Protein AF-K9LDM2-F1 (afdb_mo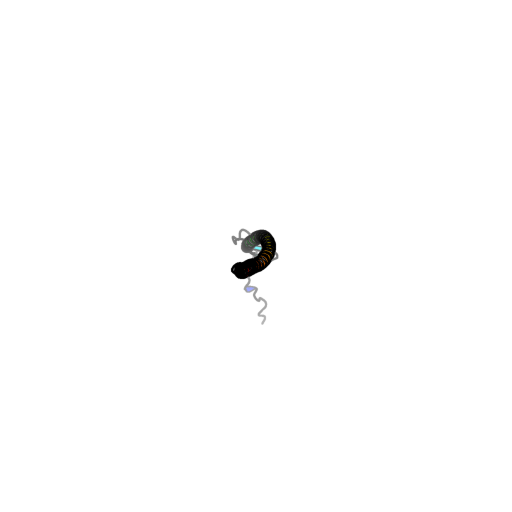nomer_lite)

Organism: Gadus morhua (NCBI:txid8049)

Secondary structure (DSSP, 8-state):
----SSGGGGGS--------------TTEEEETTEEEEHHHHHHHHHHHHHHHHHHHHHHHHHHHHHHHHHHHHHHHHHHHHHHHHHHHHHHHHHHHHHHHHHHHHHHHHHHHHHHHHHHHHHHHHHHHHHHHHT-

pLDDT: mean 87.76, std 17.65, range [43.34, 98.69]

Sequence (136 aa):
QVEHLLGNRALLPSLTAPPMAESSESGGLIVFNGAMVDVGSMMTKLDKSEKAREEIEQKLIMLDAKMDEDTKAMGSMEQANKALSKELEEVKGTLGLTQETLKTTEELKTTYHRQINTCAGSLTSAVKELLATLGK

Radius of gyration: 54.51 Å; chains: 1; bounding box: 96×42×153 Å

Structure (mmCIF, N/CA/C/O backbone):
data_AF-K9LDM2-F1
#
_entry.id   AF-K9LDM2-F1
#
loop_
_atom_site.group_PDB
_atom_site.id
_atom_site.type_symbol
_atom_site.label_atom_id
_atom_site.label_alt_id
_atom_site.label_comp_id
_atom_site.label_asym_id
_atom_site.label_entity_id
_at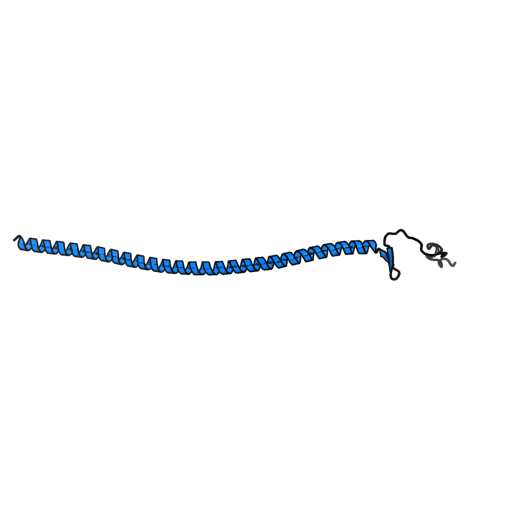om_site.label_seq_id
_atom_site.pdbx_PDB_ins_code
_atom_site.Cartn_x
_atom_site.Cartn_y
_atom_site.Cartn_z
_atom_site.occupancy
_atom_site.B_iso_or_equiv
_atom_site.auth_seq_id
_atom_site.auth_comp_id
_atom_site.auth_asym_id
_atom_site.auth_atom_id
_atom_site.pdbx_PDB_model_num
ATOM 1 N N . GLN A 1 1 ? 42.689 -29.453 -87.026 1.00 43.34 1 GLN A N 1
ATOM 2 C CA . GLN A 1 1 ? 42.068 -29.713 -85.714 1.00 43.34 1 GLN A CA 1
ATOM 3 C C . GLN A 1 1 ? 42.865 -28.9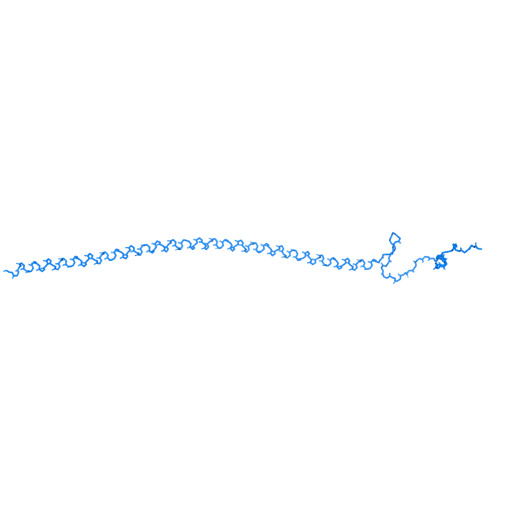78 -84.642 1.00 43.34 1 GLN A C 1
ATOM 5 O O . GLN A 1 1 ? 43.796 -29.551 -84.107 1.00 43.34 1 GLN A O 1
ATOM 10 N N . VAL A 1 2 ? 42.552 -27.700 -84.400 1.00 44.84 2 VAL A N 1
ATOM 11 C CA . VAL A 1 2 ? 42.868 -26.962 -83.158 1.00 44.84 2 VAL A CA 1
ATOM 12 C C . VAL A 1 2 ? 41.782 -25.888 -83.031 1.00 44.84 2 VAL A C 1
ATOM 14 O O . VAL A 1 2 ? 41.997 -24.716 -83.319 1.00 44.84 2 VAL A O 1
ATOM 17 N N . GLU A 1 3 ? 40.560 -26.315 -82.723 1.00 48.34 3 GLU A N 1
ATOM 18 C CA . GLU A 1 3 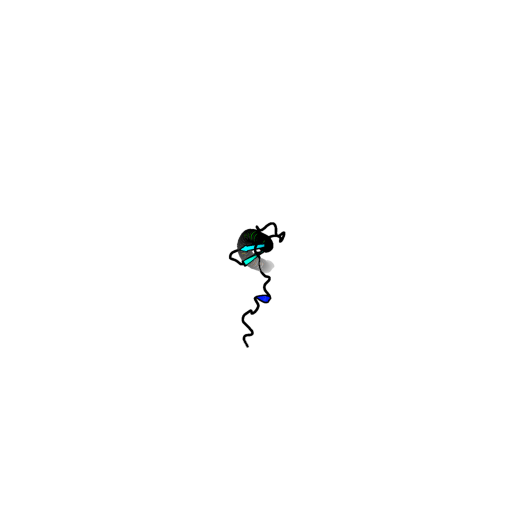? 39.534 -25.402 -82.218 1.00 48.34 3 GLU A CA 1
ATOM 19 C C . GLU A 1 3 ? 39.702 -25.301 -80.698 1.00 48.34 3 GLU A C 1
ATOM 21 O O . GLU A 1 3 ? 40.127 -26.267 -80.064 1.00 48.34 3 GLU A O 1
ATOM 26 N N . HIS A 1 4 ? 39.331 -24.147 -80.130 1.00 54.62 4 HIS A N 1
ATOM 27 C CA . HIS A 1 4 ? 39.139 -23.906 -78.690 1.00 54.62 4 HIS A CA 1
ATOM 28 C C . HIS A 1 4 ? 40.272 -23.242 -77.870 1.00 54.62 4 HIS A C 1
ATOM 30 O O . HIS A 1 4 ? 40.458 -23.571 -76.702 1.00 54.62 4 HIS A O 1
ATOM 36 N N . LEU A 1 5 ? 40.988 -22.241 -78.411 1.00 56.59 5 LEU A N 1
ATOM 37 C CA . LEU A 1 5 ? 41.945 -21.435 -77.614 1.00 56.59 5 LEU A CA 1
ATOM 38 C C . LEU A 1 5 ? 41.481 -20.012 -77.249 1.00 56.59 5 LEU A C 1
ATOM 40 O O . LEU A 1 5 ? 42.197 -19.319 -76.530 1.00 56.59 5 LEU A O 1
ATOM 44 N N . LEU A 1 6 ? 40.305 -19.554 -77.700 1.00 60.41 6 LEU A N 1
ATOM 45 C CA . LEU A 1 6 ? 39.858 -18.175 -77.430 1.00 60.41 6 LEU A CA 1
ATOM 46 C C . LEU A 1 6 ? 38.781 -18.016 -76.348 1.00 60.41 6 LEU A C 1
ATOM 48 O O . LEU A 1 6 ? 38.611 -16.895 -75.871 1.00 60.41 6 LEU A O 1
ATOM 52 N N . GLY A 1 7 ? 38.109 -19.086 -75.908 1.00 67.88 7 GLY A N 1
ATOM 53 C CA . GLY A 1 7 ? 37.095 -19.028 -74.842 1.00 67.88 7 GLY A CA 1
ATOM 54 C C . GLY A 1 7 ? 36.147 -17.819 -74.949 1.00 67.88 7 GLY A C 1
ATOM 55 O O . GLY A 1 7 ? 35.818 -17.360 -76.042 1.00 67.88 7 GLY A O 1
ATOM 56 N N . ASN A 1 8 ? 35.771 -17.233 -73.811 1.00 70.75 8 ASN A N 1
ATOM 57 C CA . ASN A 1 8 ? 34.888 -16.058 -73.771 1.00 70.75 8 ASN A CA 1
ATOM 58 C C . ASN A 1 8 ? 35.601 -14.738 -74.127 1.00 70.75 8 ASN A C 1
ATOM 60 O O . ASN A 1 8 ? 34.998 -13.675 -74.029 1.00 70.75 8 ASN A O 1
ATOM 64 N N . ARG A 1 9 ? 36.875 -14.761 -74.547 1.00 65.62 9 ARG A N 1
ATOM 65 C CA . ARG A 1 9 ? 37.642 -13.542 -74.857 1.00 65.62 9 ARG A CA 1
ATOM 66 C C . ARG A 1 9 ? 37.093 -12.803 -76.076 1.00 65.62 9 ARG A C 1
ATOM 68 O O . ARG A 1 9 ? 37.176 -11.585 -76.119 1.00 65.62 9 ARG A O 1
ATOM 75 N N . ALA A 1 10 ? 36.495 -13.520 -77.027 1.00 64.19 10 ALA A N 1
ATOM 76 C CA . ALA A 1 10 ? 35.774 -12.915 -78.149 1.00 64.19 10 ALA A CA 1
ATOM 77 C C . ALA A 1 10 ? 34.461 -12.227 -77.722 1.00 64.19 10 ALA A C 1
ATOM 79 O O . ALA A 1 10 ? 33.929 -11.413 -78.468 1.00 64.19 10 ALA A O 1
ATOM 80 N N . LEU A 1 11 ? 33.947 -12.550 -76.528 1.00 68.75 11 LEU A N 1
ATOM 81 C CA . LEU A 1 11 ? 32.762 -11.916 -75.944 1.00 68.75 11 LEU A CA 1
ATOM 82 C C . LEU A 1 11 ? 33.120 -10.665 -75.131 1.00 68.75 11 LEU A C 1
ATOM 84 O O . LEU A 1 11 ? 32.227 -9.914 -74.746 1.00 68.75 11 LEU A O 1
ATOM 88 N N . LEU A 1 12 ? 34.409 -10.438 -74.853 1.00 64.00 12 LEU A N 1
ATOM 89 C CA . LEU A 1 12 ? 34.878 -9.237 -74.174 1.00 64.00 12 LEU A CA 1
ATOM 90 C C . LEU A 1 12 ? 35.177 -8.157 -75.226 1.00 64.00 12 LEU A C 1
ATOM 92 O O . LEU A 1 12 ? 35.974 -8.408 -76.134 1.00 64.00 12 LEU A O 1
ATOM 96 N N . PRO A 1 13 ? 34.577 -6.958 -75.127 1.00 61.94 13 PRO A N 1
ATOM 97 C CA . PRO A 1 13 ? 34.900 -5.850 -76.018 1.00 61.94 13 PRO A CA 1
ATOM 98 C C . PRO A 1 13 ? 36.406 -5.557 -75.992 1.00 61.94 13 PRO A C 1
ATOM 100 O O . PRO A 1 13 ? 37.016 -5.502 -74.922 1.00 61.94 13 PRO A O 1
ATOM 103 N N . SER A 1 14 ? 37.015 -5.372 -77.166 1.00 57.03 14 SER A N 1
ATOM 104 C CA . SER A 1 14 ? 38.428 -5.001 -77.299 1.00 57.03 14 SER A CA 1
ATOM 105 C C . SER A 1 14 ? 38.666 -3.633 -76.655 1.00 57.03 14 SER A C 1
ATOM 107 O O . SER A 1 14 ? 38.389 -2.603 -77.264 1.00 57.03 14 SER A O 1
ATOM 109 N N . LEU A 1 15 ? 39.176 -3.617 -75.422 1.00 54.78 15 LEU A N 1
ATOM 110 C CA . LEU A 1 15 ? 39.508 -2.391 -74.700 1.00 54.78 15 LEU A CA 1
ATOM 111 C C . LEU A 1 15 ? 40.759 -1.741 -75.305 1.00 54.78 15 LEU A C 1
ATOM 113 O O . LEU A 1 15 ? 41.886 -1.997 -74.886 1.00 54.78 15 LEU A O 1
ATOM 117 N N . THR A 1 16 ? 40.556 -0.865 -76.284 1.00 50.06 16 THR A N 1
ATOM 118 C CA . THR A 1 16 ? 41.492 0.224 -76.570 1.00 50.06 16 THR A CA 1
ATOM 119 C C . THR A 1 16 ? 41.279 1.306 -75.513 1.00 50.06 16 THR A C 1
ATOM 121 O O . THR A 1 16 ? 40.293 2.035 -75.577 1.00 50.06 16 THR A O 1
ATOM 124 N N . ALA A 1 17 ? 42.164 1.394 -74.518 1.00 60.06 17 ALA A N 1
ATOM 125 C CA . ALA A 1 17 ? 42.163 2.502 -73.559 1.00 60.06 17 ALA A CA 1
ATOM 126 C C . ALA A 1 17 ? 42.557 3.804 -74.281 1.00 60.06 17 ALA A C 1
ATOM 128 O O . ALA A 1 17 ? 43.629 3.839 -74.892 1.00 60.06 17 ALA A O 1
ATOM 129 N N . PRO A 1 18 ? 41.678 4.826 -74.318 1.00 49.72 18 PRO A N 1
ATOM 130 C CA . PRO A 1 18 ? 41.976 6.112 -73.640 1.00 49.72 18 PRO A CA 1
ATOM 131 C C . PRO A 1 18 ? 40.698 6.942 -73.302 1.00 49.72 18 PRO A C 1
ATOM 133 O O . PRO A 1 18 ? 39.606 6.526 -73.679 1.00 49.72 18 PRO A O 1
ATOM 136 N N . PRO A 1 19 ? 40.765 8.187 -72.775 1.00 44.84 19 PRO A N 1
ATOM 137 C CA . PRO A 1 19 ? 41.599 8.820 -71.748 1.00 44.84 19 PRO A CA 1
ATOM 138 C C . PRO A 1 19 ? 40.765 9.104 -70.460 1.00 44.84 19 PRO A C 1
ATOM 140 O O . PRO A 1 19 ? 39.670 8.579 -70.307 1.00 44.84 19 PRO A O 1
ATOM 143 N N . MET A 1 20 ? 41.320 9.889 -69.527 1.00 45.78 20 MET A N 1
ATOM 144 C CA . MET A 1 20 ? 40.770 10.355 -68.234 1.00 45.78 20 MET A CA 1
ATOM 145 C C . MET A 1 20 ? 39.246 10.267 -68.030 1.00 45.78 20 MET A C 1
ATOM 147 O O . MET A 1 20 ? 38.452 10.795 -68.802 1.00 45.78 20 MET A O 1
ATOM 151 N N . ALA A 1 21 ? 38.891 9.651 -66.901 1.00 52.38 21 ALA A N 1
ATOM 152 C CA . ALA A 1 21 ? 37.557 9.573 -66.331 1.00 52.38 21 ALA A CA 1
ATOM 153 C C . ALA A 1 21 ? 36.941 10.969 -66.135 1.00 52.38 21 ALA A C 1
ATOM 155 O O . ALA A 1 21 ? 37.256 11.655 -65.168 1.00 52.38 21 ALA A O 1
ATOM 156 N N . GLU A 1 22 ? 36.039 11.357 -67.030 1.00 45.28 22 GLU A N 1
ATOM 157 C CA . GLU A 1 22 ? 35.153 12.505 -66.857 1.00 45.28 22 GLU A CA 1
ATOM 158 C C . GLU A 1 22 ? 33.708 11.996 -66.771 1.00 45.28 22 GLU A C 1
ATOM 160 O O . GLU A 1 22 ? 33.212 11.294 -67.654 1.00 45.28 22 GLU A O 1
ATOM 165 N N . SER A 1 23 ? 33.093 12.328 -65.633 1.00 49.78 23 SER A N 1
ATOM 166 C CA . SER A 1 23 ? 31.664 12.302 -65.304 1.00 49.78 23 SER A CA 1
ATOM 167 C C . SER A 1 23 ? 30.855 11.066 -65.718 1.00 49.78 23 SER A C 1
ATOM 169 O O . SER A 1 23 ? 30.097 11.093 -66.686 1.00 49.78 23 SER A O 1
ATOM 171 N N . SER A 1 24 ? 30.884 10.020 -64.888 1.00 44.88 24 SER A N 1
ATOM 172 C CA . SER A 1 24 ? 29.688 9.186 -64.759 1.00 44.88 24 SER A CA 1
ATOM 173 C C . SER A 1 24 ? 28.715 9.912 -63.829 1.00 44.88 24 SER A C 1
ATOM 175 O O . SER A 1 24 ? 28.922 9.941 -62.617 1.00 44.88 24 SER A O 1
ATOM 177 N N . GLU A 1 25 ? 27.645 10.482 -64.386 1.00 46.47 25 GLU A N 1
ATOM 178 C CA . GLU A 1 25 ? 26.419 10.885 -63.672 1.00 46.47 25 GLU A CA 1
ATOM 179 C C . GLU A 1 25 ? 25.667 9.669 -63.071 1.00 46.47 25 GLU A C 1
ATOM 181 O O . GLU A 1 25 ? 24.441 9.603 -63.040 1.00 46.47 25 GLU A O 1
ATOM 186 N N . SER A 1 26 ? 26.386 8.660 -62.577 1.00 52.03 26 SER A N 1
ATOM 187 C CA . SER A 1 26 ? 25.816 7.594 -61.762 1.00 52.03 26 SER A CA 1
ATOM 188 C C . SER A 1 26 ? 25.906 8.046 -60.310 1.00 52.03 26 SER A C 1
ATOM 190 O O . SER A 1 26 ? 26.968 7.976 -59.695 1.00 52.03 26 SER A O 1
ATOM 192 N N . GLY A 1 27 ? 24.808 8.597 -59.789 1.00 60.12 27 GLY A N 1
ATOM 193 C CA . GLY A 1 27 ? 24.732 9.149 -58.438 1.00 60.12 27 GLY A CA 1
ATOM 194 C C . GLY A 1 27 ? 25.326 8.209 -57.382 1.00 60.12 27 GLY A C 1
ATOM 195 O O . GLY A 1 27 ? 24.701 7.232 -56.994 1.00 60.12 27 GLY A O 1
ATOM 196 N N . GLY A 1 28 ? 26.537 8.517 -56.911 1.00 74.00 28 GLY A N 1
ATOM 197 C CA . GLY A 1 28 ? 27.145 7.901 -55.730 1.00 74.00 28 GLY A CA 1
ATOM 198 C C . GLY A 1 28 ? 27.923 6.589 -55.911 1.00 74.00 28 GLY A C 1
ATOM 199 O O . GLY A 1 28 ? 28.339 6.039 -54.893 1.00 74.00 28 GLY A O 1
ATOM 200 N N . LEU A 1 29 ? 28.162 6.072 -57.123 1.00 88.38 29 LEU A N 1
ATOM 201 C CA . LEU A 1 29 ? 28.964 4.846 -57.306 1.00 88.38 29 LEU A CA 1
ATOM 202 C C . LEU A 1 29 ? 30.481 5.130 -57.334 1.00 88.38 29 LEU A C 1
ATOM 204 O O . LEU A 1 29 ? 30.951 5.948 -58.120 1.00 88.38 29 LEU A O 1
ATOM 208 N N . ILE A 1 30 ? 31.262 4.408 -56.523 1.00 88.69 30 ILE A N 1
ATOM 209 C CA . ILE A 1 30 ? 32.736 4.479 -56.463 1.00 88.69 30 ILE A CA 1
ATOM 210 C C . ILE A 1 30 ? 33.364 3.087 -56.602 1.00 88.69 30 ILE A C 1
ATOM 212 O O . ILE A 1 30 ? 32.727 2.084 -56.299 1.00 88.69 30 ILE A O 1
ATOM 216 N N . VAL A 1 31 ? 34.633 3.000 -57.007 1.00 89.81 31 VAL A N 1
ATOM 217 C CA . VAL A 1 31 ? 35.398 1.742 -56.943 1.00 89.81 31 VAL A CA 1
ATOM 218 C C . VAL A 1 31 ? 36.222 1.722 -55.654 1.00 89.81 31 VAL A C 1
ATOM 220 O O . VAL A 1 31 ? 37.128 2.534 -55.488 1.00 89.81 31 VAL A O 1
ATOM 223 N N . PHE A 1 32 ? 35.934 0.791 -54.743 1.00 89.75 32 PHE A N 1
ATOM 224 C CA . PHE A 1 32 ? 36.666 0.582 -53.492 1.00 89.75 32 PHE A CA 1
ATOM 225 C C . PHE A 1 32 ? 37.218 -0.844 -53.449 1.00 89.75 32 PHE A C 1
ATOM 227 O O . PHE A 1 32 ? 36.472 -1.813 -53.569 1.00 89.75 32 PHE A O 1
ATOM 234 N N . ASN A 1 33 ? 38.538 -0.976 -53.299 1.00 92.50 33 ASN A N 1
ATOM 235 C CA . ASN A 1 33 ? 39.238 -2.267 -53.292 1.00 92.50 33 ASN A CA 1
ATOM 236 C C . ASN A 1 33 ? 38.899 -3.168 -54.506 1.00 92.50 33 ASN A C 1
ATOM 238 O O . ASN A 1 33 ? 38.699 -4.372 -54.372 1.00 92.50 33 ASN A O 1
ATOM 242 N N . GLY A 1 34 ? 38.765 -2.566 -55.693 1.00 91.38 34 GLY A N 1
ATOM 243 C CA . GLY A 1 34 ? 38.397 -3.266 -56.930 1.00 91.38 34 GLY A CA 1
ATOM 244 C C . GLY A 1 34 ? 36.908 -3.616 -57.073 1.00 91.38 34 GLY A C 1
ATOM 245 O O . GLY A 1 34 ? 36.512 -4.094 -58.132 1.00 91.38 34 GLY A O 1
ATOM 246 N N . ALA A 1 35 ? 36.076 -3.347 -56.060 1.00 89.31 35 ALA A N 1
ATOM 247 C CA . ALA A 1 35 ? 34.629 -3.545 -56.103 1.00 89.31 35 ALA A CA 1
ATOM 248 C C . ALA A 1 35 ? 33.889 -2.228 -56.373 1.00 89.31 35 ALA A C 1
ATOM 250 O O . ALA A 1 35 ? 34.286 -1.171 -55.887 1.00 89.31 35 ALA A O 1
ATOM 251 N N . MET A 1 36 ? 32.788 -2.290 -57.119 1.00 91.25 36 MET A N 1
ATOM 252 C CA . MET A 1 36 ? 31.894 -1.150 -57.323 1.00 91.25 36 MET A CA 1
ATOM 253 C C . MET A 1 36 ? 30.949 -1.016 -56.121 1.00 91.25 36 MET A C 1
ATOM 255 O O . MET A 1 36 ? 30.248 -1.963 -55.773 1.00 91.25 36 MET A O 1
ATOM 259 N N . VAL A 1 37 ? 30.949 0.150 -55.479 1.00 91.19 37 VAL A N 1
ATOM 260 C CA . VAL A 1 37 ? 30.217 0.450 -54.245 1.00 91.19 37 VAL A CA 1
ATOM 261 C C . VAL A 1 37 ? 29.301 1.645 -54.474 1.00 91.19 37 VAL A C 1
ATOM 263 O O . VAL A 1 37 ? 29.766 2.723 -54.825 1.00 91.19 37 VAL A O 1
ATOM 266 N N . ASP A 1 38 ? 28.006 1.466 -54.229 1.00 91.88 38 ASP A N 1
ATOM 267 C CA . ASP A 1 38 ? 27.020 2.550 -54.211 1.00 91.88 38 ASP A CA 1
ATOM 268 C C . ASP A 1 38 ? 26.988 3.219 -52.825 1.00 91.88 38 ASP A C 1
ATOM 270 O O . ASP A 1 38 ? 26.385 2.720 -51.867 1.00 91.88 38 ASP A O 1
ATOM 274 N N . VAL A 1 39 ? 27.660 4.364 -52.718 1.00 91.44 39 VAL A N 1
ATOM 275 C CA . VAL A 1 39 ? 27.747 5.169 -51.494 1.00 91.44 39 VAL A CA 1
ATOM 276 C C . VAL A 1 39 ? 26.425 5.880 -51.200 1.00 91.44 39 VAL A C 1
ATOM 278 O O . VAL A 1 39 ? 26.089 6.067 -50.031 1.00 91.44 39 VAL A O 1
ATOM 281 N N . GLY A 1 40 ? 25.640 6.230 -52.224 1.00 90.81 40 GLY A N 1
ATOM 282 C CA . GLY A 1 40 ? 24.351 6.907 -52.054 1.00 90.81 40 GLY A CA 1
ATOM 283 C C . GLY A 1 40 ? 23.329 6.022 -51.337 1.00 90.81 40 GLY A C 1
ATOM 284 O O . GLY A 1 40 ? 22.693 6.440 -50.361 1.00 90.81 40 GLY A O 1
ATOM 285 N N . SER A 1 41 ? 23.238 4.755 -51.748 1.00 90.50 41 SER A N 1
ATOM 286 C CA . SER A 1 41 ? 22.423 3.748 -51.060 1.00 90.50 41 SER A CA 1
ATOM 287 C C . SER A 1 41 ? 22.921 3.461 -49.642 1.00 90.50 41 SER A C 1
ATOM 289 O O . SER A 1 41 ? 22.107 3.260 -48.735 1.00 90.50 41 SER A O 1
ATOM 291 N N . MET A 1 42 ? 24.242 3.436 -49.430 1.00 92.19 42 MET A N 1
ATOM 292 C CA . MET A 1 42 ? 24.831 3.224 -48.105 1.00 92.19 42 MET A CA 1
ATOM 293 C C . MET A 1 42 ? 24.474 4.365 -47.145 1.00 92.19 42 MET A C 1
ATOM 295 O O . MET A 1 42 ? 23.973 4.088 -46.056 1.00 92.19 42 MET A O 1
ATOM 299 N N . MET A 1 43 ? 24.636 5.623 -47.567 1.00 94.50 43 MET A N 1
ATOM 300 C CA . MET A 1 43 ? 24.268 6.791 -46.758 1.00 94.50 43 MET A CA 1
ATOM 301 C C . MET A 1 43 ? 22.771 6.826 -46.450 1.00 94.50 43 MET A C 1
ATOM 303 O O . MET A 1 43 ? 22.390 6.987 -45.298 1.00 94.50 43 MET A O 1
ATOM 307 N N . THR A 1 44 ? 21.911 6.535 -47.430 1.00 93.75 44 THR A N 1
ATOM 308 C CA . THR A 1 44 ? 20.454 6.480 -47.203 1.00 93.75 44 THR A CA 1
ATOM 309 C C . THR A 1 44 ? 20.064 5.431 -46.153 1.00 93.75 44 THR A C 1
ATOM 311 O O . THR A 1 44 ? 19.144 5.643 -45.360 1.00 93.75 44 THR A O 1
ATOM 314 N N . LYS A 1 45 ? 20.724 4.264 -46.150 1.00 96.38 45 LYS A N 1
ATOM 315 C CA . LYS A 1 45 ? 20.495 3.224 -45.132 1.00 96.38 45 LYS A CA 1
ATOM 316 C C . LYS A 1 45 ? 21.031 3.648 -43.766 1.00 96.38 45 LYS A C 1
ATOM 318 O O . LYS A 1 45 ? 20.369 3.371 -42.769 1.00 96.38 45 LYS A O 1
ATOM 323 N N . LEU A 1 46 ? 22.181 4.320 -43.732 1.00 97.06 46 LEU A N 1
ATOM 324 C CA . LEU A 1 46 ? 22.781 4.848 -42.510 1.00 97.06 46 LEU A CA 1
ATOM 325 C C . LEU A 1 46 ? 21.870 5.903 -41.874 1.00 97.06 46 LEU A C 1
ATOM 327 O O . LEU A 1 46 ? 21.513 5.744 -40.715 1.00 97.06 46 LEU A O 1
ATOM 331 N N . ASP A 1 47 ? 21.379 6.876 -42.641 1.00 96.62 47 ASP A N 1
ATOM 332 C CA . ASP A 1 47 ? 20.453 7.907 -42.149 1.00 96.62 47 ASP A CA 1
ATOM 333 C C . ASP A 1 47 ? 19.163 7.307 -41.574 1.00 96.62 47 ASP A C 1
ATOM 335 O O . ASP A 1 47 ? 18.662 7.740 -40.536 1.00 96.62 47 ASP A O 1
ATOM 339 N N . LYS A 1 48 ? 18.605 6.281 -42.234 1.00 97.75 48 LYS A N 1
ATOM 340 C CA . LYS A 1 48 ? 17.428 5.555 -41.725 1.00 97.75 48 LYS A CA 1
ATOM 341 C C . LYS A 1 48 ? 17.737 4.809 -40.429 1.00 97.75 48 LYS A C 1
ATOM 343 O O . LYS A 1 48 ? 16.920 4.825 -39.512 1.00 97.75 48 LYS A O 1
ATOM 348 N N . SER A 1 49 ? 18.894 4.152 -40.367 1.00 97.62 49 SER A N 1
ATOM 349 C CA . SER A 1 49 ? 19.346 3.439 -39.172 1.00 97.62 49 SER A CA 1
ATOM 350 C C . SER A 1 49 ? 19.580 4.396 -38.007 1.00 97.62 49 SER A C 1
ATOM 352 O O . SER A 1 49 ? 19.221 4.071 -36.880 1.00 97.62 49 SER A O 1
ATOM 354 N N . GLU A 1 50 ? 20.149 5.570 -38.271 1.00 97.62 50 GLU A N 1
ATOM 355 C CA . GLU A 1 50 ? 20.461 6.561 -37.246 1.00 97.62 50 GLU A CA 1
ATOM 356 C C . GLU A 1 50 ? 19.193 7.184 -36.661 1.00 97.62 50 GLU A C 1
ATOM 358 O O . GLU A 1 50 ? 19.062 7.262 -35.444 1.00 97.62 50 GLU A O 1
ATOM 363 N N . LYS A 1 51 ? 18.194 7.496 -37.497 1.00 97.81 51 LYS A N 1
ATOM 364 C CA . LYS A 1 51 ? 16.874 7.935 -37.011 1.00 97.81 51 LYS A CA 1
ATOM 365 C C . LYS A 1 51 ? 16.202 6.886 -36.127 1.00 97.81 51 LYS A C 1
ATOM 367 O O . LYS A 1 51 ? 15.694 7.213 -35.061 1.00 97.81 51 LYS A O 1
ATOM 372 N N . ALA A 1 52 ? 16.233 5.615 -36.535 1.00 97.75 52 ALA A N 1
ATOM 373 C CA . ALA A 1 52 ? 15.679 4.535 -35.721 1.00 97.75 52 ALA A CA 1
ATOM 374 C C . ALA A 1 52 ? 16.428 4.379 -34.384 1.00 97.75 52 ALA A C 1
ATOM 376 O O . ALA A 1 52 ? 15.806 4.115 -33.355 1.00 97.75 52 ALA A O 1
ATOM 377 N N . ARG A 1 53 ? 17.756 4.562 -34.390 1.00 98.25 53 ARG A N 1
ATOM 378 C CA . ARG A 1 53 ? 18.587 4.542 -33.182 1.00 98.25 53 ARG A CA 1
ATOM 379 C C . ARG A 1 53 ? 18.211 5.683 -32.235 1.00 98.25 53 ARG A C 1
ATOM 381 O O . ARG A 1 53 ? 17.984 5.424 -31.056 1.00 98.25 53 ARG A O 1
ATOM 388 N N . GLU A 1 54 ? 18.095 6.903 -32.752 1.00 98.19 54 GLU A N 1
ATOM 389 C CA . GLU A 1 54 ? 17.705 8.087 -31.980 1.00 98.19 54 GLU A CA 1
ATOM 390 C C . GLU A 1 54 ? 16.310 7.923 -31.352 1.00 98.19 54 GLU A C 1
ATOM 392 O O . GLU A 1 54 ? 16.127 8.183 -30.164 1.00 98.19 54 GLU A O 1
ATOM 397 N N . GLU A 1 55 ? 15.332 7.404 -32.101 1.00 98.00 55 GLU A N 1
ATOM 398 C CA . GLU A 1 55 ? 13.989 7.128 -31.574 1.00 98.00 55 GLU A CA 1
ATOM 399 C C . GLU A 1 55 ? 13.995 6.113 -30.419 1.00 98.00 55 GLU A C 1
ATOM 401 O O . GLU A 1 55 ? 13.221 6.241 -29.466 1.00 98.00 55 GLU A O 1
ATOM 406 N N . ILE A 1 56 ? 14.837 5.077 -30.498 1.00 98.00 56 ILE A N 1
ATOM 407 C CA . ILE A 1 56 ? 14.980 4.078 -29.429 1.00 98.00 56 ILE A CA 1
ATOM 408 C C . ILE A 1 56 ? 15.629 4.709 -28.197 1.00 98.00 56 ILE A C 1
ATOM 410 O O . ILE A 1 56 ? 15.164 4.476 -27.083 1.00 98.00 56 ILE A O 1
ATOM 414 N N . GLU A 1 57 ? 16.664 5.525 -28.387 1.00 98.12 57 GLU A N 1
ATOM 415 C CA . GLU A 1 57 ? 17.363 6.217 -27.303 1.00 98.12 57 GLU A CA 1
ATOM 416 C C . GLU A 1 57 ? 16.424 7.176 -26.554 1.00 98.12 57 GLU A C 1
ATOM 418 O O . GLU A 1 57 ? 16.335 7.123 -25.327 1.00 98.12 57 GLU A O 1
ATOM 423 N N . GLN A 1 58 ? 15.617 7.956 -27.280 1.00 98.25 58 GLN A N 1
ATOM 424 C CA . GLN A 1 58 ? 14.587 8.815 -26.685 1.00 98.25 58 GLN A CA 1
ATOM 425 C C . GLN A 1 58 ? 13.548 8.008 -25.891 1.00 98.25 58 GLN A C 1
ATOM 427 O O . GLN A 1 58 ? 13.188 8.383 -24.773 1.00 98.25 58 GLN A O 1
ATOM 432 N N . LYS A 1 59 ? 13.076 6.875 -26.434 1.00 98.38 59 LYS A N 1
ATOM 433 C CA . LYS A 1 59 ? 12.148 5.978 -25.722 1.00 98.38 59 LYS A CA 1
ATOM 434 C C . LYS A 1 59 ? 12.761 5.405 -24.450 1.00 98.38 59 LYS A C 1
ATOM 436 O O . LYS A 1 59 ? 12.054 5.289 -23.453 1.00 98.38 59 LYS A O 1
ATOM 441 N N . LEU A 1 60 ? 14.045 5.064 -24.476 1.00 98.56 60 LEU A N 1
ATOM 442 C CA . LEU A 1 60 ? 14.750 4.518 -23.321 1.00 98.56 60 LEU A CA 1
ATOM 443 C C . LEU A 1 60 ? 14.836 5.553 -22.194 1.00 98.56 60 LEU A C 1
ATOM 445 O O . LEU A 1 60 ? 14.475 5.234 -21.067 1.00 98.56 60 LEU A O 1
ATOM 449 N N . ILE A 1 61 ? 15.193 6.801 -22.511 1.00 98.19 61 ILE A N 1
ATOM 450 C CA . ILE A 1 61 ? 15.227 7.906 -21.536 1.00 98.19 61 ILE A CA 1
ATOM 451 C C . ILE A 1 61 ? 13.842 8.141 -20.915 1.00 98.19 61 ILE A C 1
ATOM 453 O O . ILE A 1 61 ? 13.718 8.284 -19.700 1.00 98.19 61 ILE A O 1
ATOM 457 N N . MET A 1 62 ? 12.782 8.153 -21.732 1.00 98.12 62 MET A N 1
ATOM 458 C CA . MET A 1 62 ? 11.413 8.322 -21.227 1.00 98.12 62 MET A CA 1
ATOM 459 C C . MET A 1 62 ? 10.978 7.171 -20.313 1.00 98.12 62 MET A C 1
ATOM 461 O O . MET A 1 62 ? 10.295 7.406 -19.317 1.00 98.12 62 MET A O 1
ATOM 465 N N . LEU A 1 63 ? 11.344 5.932 -20.650 1.00 98.44 63 LEU A N 1
ATOM 466 C CA . LEU A 1 63 ? 11.024 4.766 -19.827 1.00 98.44 63 LEU A CA 1
ATOM 467 C C . LEU A 1 63 ? 11.769 4.783 -18.493 1.00 98.44 63 LEU A C 1
ATOM 469 O O . LEU A 1 63 ? 11.166 4.441 -17.481 1.00 98.44 63 LEU A O 1
ATOM 473 N N . ASP A 1 64 ? 13.030 5.208 -18.485 1.00 98.31 64 ASP A N 1
ATOM 474 C CA . ASP A 1 64 ? 13.834 5.327 -17.268 1.00 98.31 64 ASP A CA 1
ATOM 475 C C . ASP A 1 64 ? 13.229 6.360 -16.304 1.00 98.31 64 ASP A C 1
ATOM 477 O O . ASP A 1 64 ? 12.924 6.047 -15.154 1.00 98.31 64 ASP A O 1
ATOM 481 N N . ALA A 1 65 ? 12.894 7.551 -16.816 1.00 98.00 65 ALA A N 1
ATOM 482 C CA . ALA A 1 65 ? 12.214 8.585 -16.034 1.00 98.00 65 ALA A CA 1
ATOM 483 C C . ALA A 1 65 ? 10.860 8.105 -15.481 1.00 98.00 65 ALA A C 1
ATOM 485 O O . ALA A 1 65 ? 10.535 8.339 -14.315 1.00 98.00 65 ALA A O 1
ATOM 486 N N . LYS A 1 66 ? 10.078 7.388 -16.298 1.00 98.25 66 LYS A N 1
ATOM 487 C CA . LYS A 1 66 ? 8.795 6.825 -15.867 1.00 98.25 66 LYS A CA 1
ATOM 488 C C . LYS A 1 66 ? 8.965 5.761 -14.781 1.00 98.25 66 LYS A C 1
ATOM 490 O O . LYS A 1 66 ? 8.193 5.735 -13.829 1.00 98.25 66 LYS A O 1
ATOM 495 N N . MET A 1 67 ? 9.965 4.892 -14.905 1.00 98.25 67 MET A N 1
ATOM 496 C CA . MET A 1 67 ? 10.249 3.855 -13.912 1.00 98.25 67 MET A CA 1
ATOM 497 C C . MET A 1 67 ? 10.627 4.465 -12.555 1.00 98.25 67 MET A C 1
ATOM 499 O O . MET A 1 67 ? 10.188 3.971 -11.513 1.00 98.25 67 MET A O 1
ATOM 503 N N . ASP A 1 68 ? 11.389 5.558 -12.556 1.00 98.31 68 ASP A N 1
ATOM 504 C CA . ASP A 1 68 ? 11.727 6.306 -11.345 1.00 98.31 68 ASP A CA 1
ATOM 505 C C . ASP A 1 68 ? 10.489 6.918 -10.673 1.00 98.31 68 ASP A C 1
ATOM 507 O O . ASP A 1 68 ? 10.343 6.863 -9.446 1.00 98.31 68 ASP A O 1
ATOM 511 N N . GLU A 1 69 ? 9.579 7.498 -11.458 1.00 98.06 69 GLU A N 1
ATOM 512 C CA . GLU A 1 69 ? 8.302 8.026 -10.966 1.00 98.06 69 GLU A CA 1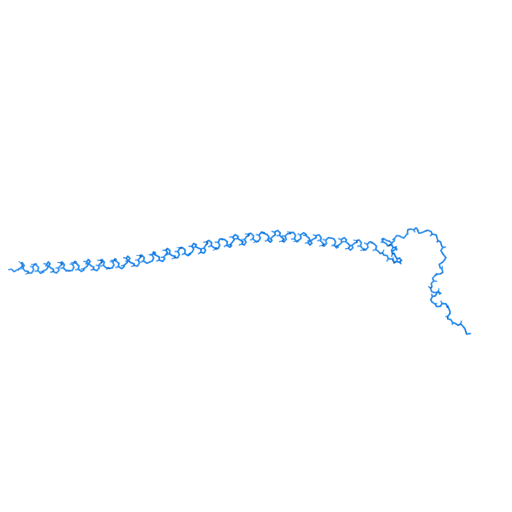
ATOM 513 C C . GLU A 1 69 ? 7.412 6.919 -10.391 1.00 98.06 69 GLU A C 1
ATOM 515 O O . GLU A 1 69 ? 6.926 7.047 -9.263 1.00 98.06 69 GLU A O 1
ATOM 520 N N . ASP A 1 70 ? 7.260 5.806 -11.113 1.00 98.31 70 ASP A N 1
ATOM 521 C CA . ASP A 1 70 ? 6.470 4.650 -10.682 1.00 98.31 70 ASP A CA 1
ATOM 522 C C . ASP A 1 70 ? 7.042 4.044 -9.389 1.00 98.31 70 ASP A C 1
ATOM 524 O O . ASP A 1 70 ? 6.294 3.715 -8.465 1.00 98.31 70 ASP A O 1
ATOM 528 N N . THR A 1 71 ? 8.370 3.972 -9.260 1.00 98.31 71 THR A N 1
ATOM 529 C CA . THR A 1 71 ? 9.044 3.494 -8.042 1.00 98.31 71 THR A CA 1
ATOM 530 C C . THR A 1 71 ? 8.748 4.401 -6.847 1.00 98.31 71 THR A C 1
ATOM 532 O O . THR A 1 71 ? 8.436 3.914 -5.755 1.00 98.31 71 THR A O 1
ATOM 535 N N . LYS A 1 72 ? 8.784 5.726 -7.038 1.00 98.06 72 LYS A N 1
ATOM 536 C CA . LYS A 1 72 ? 8.424 6.696 -5.989 1.00 98.06 72 LYS A CA 1
ATOM 537 C C . LYS A 1 72 ? 6.952 6.583 -5.598 1.00 98.06 72 LYS A C 1
ATOM 539 O O . LYS A 1 72 ? 6.640 6.575 -4.405 1.00 98.06 72 LYS A O 1
ATOM 544 N N . ALA A 1 73 ? 6.056 6.466 -6.578 1.00 98.25 73 ALA A N 1
ATOM 545 C CA . ALA A 1 73 ? 4.624 6.313 -6.344 1.00 98.25 73 ALA A CA 1
ATOM 546 C C . ALA A 1 73 ? 4.315 5.020 -5.575 1.00 98.25 73 ALA A C 1
ATOM 548 O O . ALA A 1 73 ? 3.593 5.048 -4.576 1.00 98.25 73 ALA A O 1
ATOM 549 N N . MET A 1 74 ? 4.925 3.902 -5.977 1.00 98.12 74 MET A N 1
ATOM 550 C CA . MET A 1 74 ? 4.791 2.615 -5.299 1.00 98.12 74 MET A CA 1
ATOM 551 C C . MET A 1 74 ? 5.302 2.684 -3.855 1.00 98.12 74 MET A C 1
ATOM 553 O O . MET A 1 74 ? 4.609 2.231 -2.945 1.00 98.12 74 MET A O 1
ATOM 557 N N . GLY A 1 75 ? 6.457 3.316 -3.623 1.00 98.31 75 GLY A N 1
ATOM 558 C CA . GLY A 1 75 ? 6.997 3.517 -2.277 1.00 98.31 75 GLY A CA 1
ATOM 559 C C . GLY A 1 75 ? 6.077 4.355 -1.381 1.00 98.31 75 GLY A C 1
ATOM 560 O O . GLY A 1 75 ? 5.841 3.995 -0.226 1.00 98.31 75 GLY A O 1
ATOM 561 N N . SER A 1 76 ? 5.501 5.438 -1.912 1.00 98.19 76 SER A N 1
ATOM 562 C CA . SER A 1 76 ? 4.520 6.257 -1.185 1.00 98.19 76 SER A CA 1
ATOM 563 C C . SER A 1 76 ? 3.251 5.466 -0.850 1.00 98.19 76 SER A C 1
ATOM 565 O O . SER A 1 76 ? 2.775 5.508 0.287 1.00 98.19 76 SER A O 1
ATOM 567 N N . MET A 1 77 ? 2.740 4.684 -1.805 1.00 98.12 77 MET A N 1
ATOM 568 C CA . MET A 1 77 ? 1.560 3.846 -1.602 1.00 98.12 77 MET A CA 1
ATOM 569 C C . MET A 1 77 ? 1.808 2.754 -0.553 1.00 98.12 77 MET A C 1
ATOM 571 O O . MET A 1 77 ? 0.950 2.505 0.292 1.00 98.12 77 MET A O 1
ATOM 575 N N . GLU A 1 78 ? 2.988 2.131 -0.554 1.00 98.38 78 GLU A N 1
ATOM 576 C CA . GLU A 1 78 ? 3.356 1.122 0.441 1.00 98.38 78 GLU A CA 1
ATOM 577 C C . GLU A 1 78 ? 3.435 1.720 1.855 1.00 98.38 78 GLU A C 1
ATOM 579 O O . GLU A 1 78 ? 2.947 1.118 2.815 1.00 98.38 78 GLU A O 1
ATOM 584 N N . GLN A 1 79 ? 3.997 2.925 1.995 1.00 98.44 79 GLN A N 1
ATOM 585 C CA . GLN A 1 79 ? 4.029 3.647 3.270 1.00 98.44 79 GLN A CA 1
ATOM 586 C C . GLN A 1 79 ? 2.621 3.983 3.770 1.00 98.44 79 GLN A C 1
ATOM 588 O O . GLN A 1 79 ? 2.310 3.721 4.934 1.00 98.44 79 GLN A O 1
ATOM 593 N N . ALA A 1 80 ? 1.756 4.501 2.894 1.00 98.44 80 ALA A N 1
ATOM 594 C CA . ALA A 1 80 ? 0.367 4.797 3.233 1.00 98.44 80 ALA A CA 1
ATOM 595 C C . ALA A 1 80 ? -0.386 3.532 3.673 1.00 98.44 80 ALA A C 1
ATOM 597 O O . ALA A 1 80 ? -1.081 3.543 4.685 1.00 98.44 80 ALA A O 1
ATOM 598 N N . ASN A 1 81 ? -0.194 2.413 2.971 1.00 98.56 81 ASN A N 1
ATOM 599 C CA . ASN A 1 81 ? -0.851 1.153 3.305 1.00 98.56 81 ASN A CA 1
ATOM 600 C C . ASN A 1 81 ? -0.385 0.592 4.664 1.00 98.56 81 ASN A C 1
ATOM 602 O O . ASN A 1 81 ? -1.198 0.116 5.458 1.00 98.56 81 ASN A O 1
ATOM 606 N N . LYS A 1 82 ? 0.913 0.708 4.984 1.00 98.56 82 LYS A N 1
ATOM 607 C CA . LYS A 1 82 ? 1.450 0.356 6.313 1.00 98.56 82 LYS A CA 1
ATOM 608 C C . LYS A 1 82 ? 0.844 1.221 7.420 1.00 98.56 82 LYS A C 1
ATOM 610 O O . LYS A 1 82 ? 0.468 0.685 8.461 1.00 98.56 82 LYS A O 1
ATOM 615 N N . ALA A 1 83 ? 0.728 2.530 7.194 1.00 98.56 83 ALA A N 1
ATOM 616 C CA . ALA A 1 83 ? 0.120 3.450 8.152 1.00 98.56 83 ALA A CA 1
ATOM 617 C C . ALA A 1 83 ? -1.360 3.113 8.398 1.00 98.56 83 ALA A C 1
ATOM 619 O O . ALA A 1 83 ? -1.755 2.926 9.547 1.00 98.56 83 ALA A O 1
ATOM 620 N N . LEU A 1 84 ? -2.140 2.930 7.329 1.00 98.50 84 LEU A N 1
ATOM 621 C CA . LEU A 1 84 ? -3.556 2.558 7.413 1.00 98.50 84 LEU A CA 1
ATOM 622 C C . LEU A 1 84 ? -3.762 1.203 8.096 1.00 98.50 84 LEU A C 1
ATOM 624 O O . LEU A 1 84 ? -4.671 1.049 8.905 1.00 98.50 84 LEU A O 1
ATOM 628 N N . SER A 1 85 ? -2.901 0.223 7.813 1.00 98.62 85 SER A N 1
ATOM 629 C CA . SER A 1 85 ? -2.961 -1.088 8.471 1.00 98.62 85 SER A CA 1
ATOM 630 C C . SER A 1 85 ? -2.718 -0.979 9.979 1.00 98.62 85 SER A C 1
ATOM 632 O O . SER A 1 85 ? -3.399 -1.640 10.759 1.00 98.62 85 SER A O 1
ATOM 634 N N . LYS A 1 86 ? -1.782 -0.121 10.405 1.00 98.62 86 LYS A N 1
ATOM 635 C CA . LYS A 1 86 ? -1.520 0.138 11.827 1.00 98.62 86 LYS A CA 1
ATOM 636 C C . LYS A 1 86 ? -2.710 0.819 12.503 1.00 98.62 86 LYS A C 1
ATOM 638 O O . LYS A 1 86 ? -3.144 0.367 13.556 1.00 98.62 86 LYS A O 1
ATOM 643 N N . GLU A 1 87 ? -3.253 1.863 11.881 1.00 98.50 87 GLU A N 1
ATOM 644 C CA . GLU A 1 87 ? -4.421 2.590 12.391 1.00 98.50 87 GLU A CA 1
ATOM 645 C C . GLU A 1 87 ? -5.644 1.670 12.513 1.00 98.50 87 GLU A C 1
ATOM 647 O O . GLU A 1 87 ? -6.351 1.696 13.518 1.00 98.50 87 GLU A O 1
ATOM 652 N N . LEU A 1 88 ? -5.851 0.779 11.540 1.00 98.56 88 LEU A N 1
ATOM 653 C CA . LEU A 1 88 ? -6.925 -0.209 11.584 1.00 98.56 88 LEU A CA 1
ATOM 654 C C . LEU A 1 88 ? -6.810 -1.140 12.800 1.00 98.56 88 LEU A C 1
ATOM 656 O O . LEU A 1 88 ? -7.817 -1.416 13.453 1.00 98.56 88 LEU A O 1
ATOM 660 N N . GLU A 1 89 ? -5.609 -1.625 13.115 1.00 98.56 89 GLU A N 1
ATOM 661 C CA . GLU A 1 89 ? -5.398 -2.479 14.289 1.00 98.56 89 GLU A CA 1
ATOM 662 C C . GLU A 1 89 ? -5.578 -1.713 15.609 1.00 98.56 89 GLU A C 1
ATOM 664 O O . GLU A 1 89 ? -6.180 -2.237 16.547 1.00 98.56 89 GLU A O 1
ATOM 669 N N . GLU A 1 90 ? -5.159 -0.448 15.674 1.00 98.56 90 GLU A N 1
ATOM 670 C CA . GLU A 1 90 ? -5.396 0.423 16.836 1.00 98.56 90 GLU A CA 1
ATOM 671 C C . GLU A 1 90 ? -6.896 0.681 17.065 1.00 98.56 90 GLU A C 1
ATOM 673 O O . GLU A 1 90 ? -7.391 0.584 18.196 1.00 98.56 90 GLU A O 1
ATOM 678 N N . VAL A 1 91 ? -7.649 0.945 15.992 1.00 98.56 91 VAL A N 1
ATOM 679 C CA . VAL A 1 91 ? -9.106 1.134 16.046 1.00 98.56 91 VAL A CA 1
ATOM 680 C C . VAL A 1 91 ? -9.809 -0.150 16.484 1.00 98.56 91 VAL A C 1
ATOM 682 O O . VAL A 1 91 ? -10.678 -0.097 17.355 1.00 98.56 91 VAL A O 1
ATOM 685 N N . LYS A 1 92 ? -9.418 -1.314 15.949 1.00 98.62 92 LYS A N 1
ATOM 686 C CA . LYS A 1 92 ? -9.954 -2.614 16.389 1.00 98.62 92 LYS A CA 1
ATOM 687 C C . LYS A 1 92 ? -9.677 -2.874 17.868 1.00 98.62 92 LYS A C 1
ATOM 689 O O . LYS A 1 92 ? -10.583 -3.302 18.581 1.00 98.62 92 LYS A O 1
ATOM 694 N N . GLY A 1 93 ? -8.462 -2.587 18.337 1.00 98.62 93 GLY A N 1
ATOM 695 C CA . GLY A 1 93 ? -8.097 -2.723 19.747 1.00 98.62 93 GLY A CA 1
ATOM 696 C C . GLY A 1 93 ? -8.959 -1.839 20.652 1.00 98.62 93 GLY A C 1
ATOM 697 O O . GLY A 1 93 ? -9.558 -2.319 21.614 1.00 98.62 93 GLY A O 1
ATOM 698 N N . THR A 1 94 ? -9.097 -0.561 20.295 1.00 98.50 94 THR A N 1
ATOM 699 C CA . THR A 1 94 ? -9.927 0.406 21.034 1.00 98.50 94 THR A CA 1
ATOM 700 C C . THR A 1 94 ? -11.400 -0.005 21.058 1.00 98.50 94 THR A C 1
ATOM 702 O O . THR A 1 94 ? -12.060 0.076 22.098 1.00 98.50 94 THR A O 1
ATOM 705 N N . LEU A 1 95 ? -11.917 -0.485 19.924 1.00 98.56 95 LEU A N 1
ATOM 706 C CA . LEU A 1 95 ? -13.280 -0.995 19.818 1.00 98.56 95 LEU A CA 1
ATOM 707 C C . LEU A 1 95 ? -13.488 -2.202 20.740 1.00 98.56 95 LEU A C 1
ATOM 709 O O . LEU A 1 95 ? -14.475 -2.228 21.470 1.00 98.56 95 LEU A O 1
ATOM 713 N N . GLY A 1 96 ? -12.548 -3.151 20.758 1.00 98.69 96 GLY A N 1
ATOM 714 C CA . GLY A 1 96 ? -12.604 -4.324 21.633 1.00 98.69 96 GLY A CA 1
ATOM 715 C C . GLY A 1 96 ? -12.660 -3.952 23.117 1.00 98.69 96 GLY A C 1
ATOM 716 O O . GLY A 1 96 ? -13.545 -4.414 23.836 1.00 98.69 96 GLY A O 1
ATOM 717 N N . LEU A 1 97 ? -11.789 -3.039 23.559 1.00 98.50 97 LEU A N 1
ATOM 718 C CA . LEU A 1 97 ? -11.790 -2.534 24.940 1.00 98.50 97 LEU A CA 1
ATOM 719 C C . LEU A 1 97 ? -13.102 -1.823 25.296 1.00 98.50 97 LEU A C 1
ATOM 721 O O . LEU A 1 97 ? -13.644 -1.987 26.393 1.00 98.50 97 LEU A O 1
ATOM 725 N N . THR A 1 98 ? -13.642 -1.044 24.358 1.00 98.50 98 THR A N 1
ATOM 726 C CA . THR A 1 98 ? -14.917 -0.342 24.544 1.00 98.50 98 THR A CA 1
ATOM 727 C C . THR A 1 98 ? -16.079 -1.330 24.658 1.00 98.50 98 THR A C 1
ATOM 729 O O . THR A 1 98 ? -16.944 -1.167 25.518 1.00 98.50 98 THR A O 1
ATOM 732 N N . GLN A 1 99 ? -16.090 -2.383 23.837 1.00 98.50 99 GLN A N 1
ATOM 733 C CA . GLN A 1 99 ? -17.095 -3.446 23.890 1.00 98.50 99 GLN A CA 1
ATOM 734 C C . GLN A 1 99 ? -17.045 -4.220 25.215 1.00 98.50 99 GLN A C 1
ATOM 736 O O . GLN A 1 99 ? -18.091 -4.480 25.810 1.00 98.50 99 GLN A O 1
ATOM 741 N N . GLU A 1 100 ? -15.852 -4.543 25.716 1.00 98.56 100 GLU A N 1
ATOM 742 C CA . GLU A 1 100 ? -15.679 -5.202 27.018 1.00 98.56 100 GLU A CA 1
ATOM 743 C C . GLU A 1 100 ? -16.160 -4.316 28.179 1.00 98.56 100 GLU A C 1
ATOM 745 O O . GLU A 1 100 ? -16.881 -4.770 29.076 1.00 98.56 100 GLU A O 1
ATOM 750 N N . THR A 1 101 ? -15.830 -3.025 28.125 1.00 98.62 101 THR A N 1
ATOM 751 C CA . THR A 1 101 ? -16.283 -2.033 29.110 1.00 98.62 101 THR A CA 1
ATOM 752 C C . THR A 1 101 ? -17.807 -1.900 29.107 1.00 98.62 101 THR A C 1
ATOM 754 O O . THR A 1 101 ? -18.433 -1.863 30.171 1.00 98.62 101 THR A O 1
ATOM 757 N N . LEU A 1 102 ? -18.423 -1.865 27.920 1.00 98.50 102 LEU A N 1
ATOM 758 C CA . LEU A 1 102 ? -19.876 -1.813 27.768 1.00 98.50 102 LEU A CA 1
ATOM 759 C C . LEU A 1 102 ? -20.535 -3.049 28.384 1.00 98.50 102 LEU A C 1
ATOM 761 O O . LEU A 1 102 ? -21.428 -2.903 29.217 1.00 98.50 102 LEU A O 1
ATOM 765 N N . LYS A 1 103 ? -20.045 -4.248 28.048 1.00 98.56 103 LYS A N 1
ATOM 766 C CA . LYS A 1 103 ? -20.544 -5.512 28.604 1.00 98.56 103 LYS A CA 1
ATOM 767 C C . LYS A 1 103 ? -20.494 -5.513 30.135 1.00 98.56 103 LYS A C 1
ATOM 769 O O . LYS A 1 103 ? -21.494 -5.795 30.790 1.00 98.56 103 LYS A O 1
ATOM 774 N N . THR A 1 104 ? -19.355 -5.126 30.708 1.00 98.50 104 THR A N 1
ATOM 775 C CA . THR A 1 104 ? -19.182 -5.037 32.168 1.00 98.50 104 THR A CA 1
ATOM 776 C C . THR A 1 104 ? -20.174 -4.048 32.788 1.00 98.50 104 THR A C 1
ATOM 778 O O . THR A 1 104 ? -20.773 -4.307 33.832 1.00 98.50 104 THR A O 1
ATOM 781 N N . THR A 1 105 ? -20.400 -2.912 32.127 1.00 98.38 105 THR A N 1
ATOM 782 C CA . THR A 1 105 ? -21.356 -1.894 32.582 1.00 98.38 105 THR A CA 1
ATOM 783 C C . THR A 1 105 ? -22.799 -2.410 32.554 1.00 98.38 105 THR A C 1
ATOM 785 O O . THR A 1 105 ? -23.570 -2.142 33.478 1.00 98.38 105 THR A O 1
ATOM 788 N N . GLU A 1 106 ? -23.179 -3.182 31.536 1.00 98.44 106 GLU A N 1
ATOM 789 C CA . GLU A 1 106 ? -24.499 -3.817 31.445 1.00 98.44 106 GLU A CA 1
ATOM 790 C C . GLU A 1 106 ? -24.712 -4.872 32.545 1.00 98.44 106 GLU A C 1
ATOM 792 O O . GLU A 1 106 ? -25.766 -4.903 33.190 1.00 98.44 106 GLU A O 1
ATOM 797 N N . GLU A 1 107 ? -23.698 -5.689 32.833 1.00 98.44 107 GLU A N 1
ATOM 798 C CA . GLU A 1 107 ? -23.714 -6.666 33.932 1.00 98.44 107 GLU A CA 1
ATOM 799 C C . GLU A 1 107 ? -23.842 -5.986 35.309 1.00 98.44 107 GLU A C 1
ATOM 801 O O . GLU A 1 107 ? -24.624 -6.413 36.168 1.00 98.44 107 GLU A O 1
ATOM 806 N N . LEU A 1 108 ? -23.145 -4.866 35.520 1.00 98.31 108 LEU A N 1
ATOM 807 C CA . LEU A 1 108 ? -23.289 -4.063 36.737 1.00 98.31 108 LEU A CA 1
ATOM 808 C C . LEU A 1 108 ? -24.685 -3.442 36.845 1.00 98.31 108 LEU A C 1
ATOM 810 O O . LEU A 1 108 ? -25.313 -3.515 37.903 1.00 98.31 108 LEU A O 1
ATOM 814 N N . LYS A 1 109 ? -25.217 -2.885 35.752 1.00 98.31 109 LYS A N 1
ATOM 815 C CA . LYS A 1 109 ? -26.574 -2.320 35.707 1.00 98.31 109 LYS A CA 1
ATOM 816 C C . LYS A 1 109 ? -27.626 -3.360 36.088 1.00 98.31 109 LYS A C 1
ATOM 818 O O . LYS A 1 109 ? -28.503 -3.072 36.904 1.00 98.31 109 LYS A O 1
ATOM 823 N N . THR A 1 110 ? -27.552 -4.560 35.514 1.00 98.31 110 THR A N 1
ATOM 824 C CA . THR A 1 110 ? -28.492 -5.648 35.834 1.00 98.31 110 THR A CA 1
ATOM 825 C C . THR A 1 110 ? -28.364 -6.088 37.293 1.00 98.31 110 THR A C 1
ATOM 827 O O . THR A 1 110 ? -29.379 -6.286 37.966 1.00 98.31 110 THR A O 1
ATOM 830 N N . THR A 1 111 ? -27.140 -6.148 37.822 1.00 98.25 111 THR A N 1
ATOM 831 C CA . THR A 1 111 ? -26.881 -6.444 39.237 1.00 98.25 111 THR A CA 1
ATOM 832 C C . THR A 1 111 ? -27.493 -5.399 40.166 1.00 98.25 111 THR A C 1
ATOM 834 O O . THR A 1 111 ? -28.215 -5.772 41.094 1.00 98.25 111 THR A O 1
ATOM 837 N N . TYR A 1 112 ? -27.283 -4.107 39.901 1.00 98.44 112 TYR A N 1
ATOM 838 C CA . TYR A 1 112 ? -27.879 -3.034 40.698 1.00 98.44 112 TYR A CA 1
ATOM 839 C C . TYR A 1 112 ? -29.403 -3.053 40.636 1.00 98.44 112 TYR A C 1
ATOM 841 O O . TYR A 1 112 ? -30.058 -2.948 41.672 1.00 98.44 112 TYR A O 1
ATOM 849 N N . HIS A 1 113 ? -29.980 -3.250 39.449 1.00 98.25 113 HIS A N 1
ATOM 850 C CA . HIS A 1 113 ? -31.430 -3.324 39.297 1.00 98.25 113 HIS A CA 1
ATOM 851 C C . HIS A 1 113 ? -32.028 -4.472 40.125 1.00 98.25 113 HIS A C 1
ATOM 853 O O . HIS A 1 113 ? -33.008 -4.283 40.846 1.00 98.25 113 HIS A O 1
ATOM 859 N N . ARG A 1 114 ? -31.391 -5.650 40.100 1.00 98.25 114 ARG A N 1
ATOM 860 C CA . ARG A 1 114 ? -31.780 -6.793 40.935 1.00 98.25 114 ARG A CA 1
ATOM 861 C C . ARG A 1 114 ? -31.683 -6.467 42.426 1.00 98.25 114 ARG A C 1
ATOM 863 O O . ARG A 1 114 ? -32.634 -6.730 43.153 1.00 98.25 114 ARG A O 1
ATOM 870 N N . GLN A 1 115 ? -30.570 -5.887 42.877 1.00 97.81 115 GLN A N 1
ATOM 871 C CA . GLN A 1 115 ? -30.366 -5.543 44.288 1.00 97.81 115 GLN A CA 1
ATOM 872 C C . GLN A 1 115 ? -31.392 -4.527 44.797 1.00 97.81 115 GLN A C 1
ATOM 874 O O . GLN A 1 115 ? -31.938 -4.717 45.882 1.00 97.81 115 GLN A O 1
ATOM 879 N N . ILE A 1 116 ? -31.694 -3.489 44.011 1.00 98.06 116 ILE A N 1
ATOM 880 C CA . ILE A 1 116 ? -32.718 -2.492 44.348 1.00 98.06 116 ILE A CA 1
ATOM 881 C C . ILE A 1 116 ? -34.082 -3.164 44.510 1.00 98.06 116 ILE A C 1
ATOM 883 O O . ILE A 1 116 ? -34.743 -2.957 45.526 1.00 98.06 116 ILE A O 1
ATOM 887 N N . ASN A 1 117 ? -34.480 -4.014 43.561 1.00 97.88 117 ASN A N 1
ATOM 888 C CA . ASN A 1 117 ? -35.769 -4.704 43.620 1.00 97.88 117 ASN A CA 1
ATOM 889 C C . ASN A 1 117 ? -35.850 -5.671 44.810 1.00 97.88 117 ASN A C 1
ATOM 891 O O . ASN A 1 117 ? -36.867 -5.708 45.503 1.00 97.88 117 ASN A O 1
ATOM 895 N N . THR A 1 118 ? -34.778 -6.417 45.093 1.00 98.25 118 THR A N 1
ATOM 896 C CA . THR A 1 118 ? -34.703 -7.279 46.280 1.00 98.25 118 THR A CA 1
ATOM 897 C C . THR A 1 118 ? -34.808 -6.462 47.566 1.00 98.25 118 THR A C 1
ATOM 899 O O . THR A 1 118 ? -35.601 -6.810 48.433 1.00 98.25 118 THR A O 1
ATOM 902 N N . CYS A 1 119 ? -34.067 -5.358 47.686 1.00 97.62 119 CYS A N 1
ATOM 903 C CA . CYS A 1 119 ? -34.100 -4.493 48.865 1.00 97.62 119 CYS A CA 1
ATOM 904 C C . CYS A 1 119 ? -35.494 -3.885 49.086 1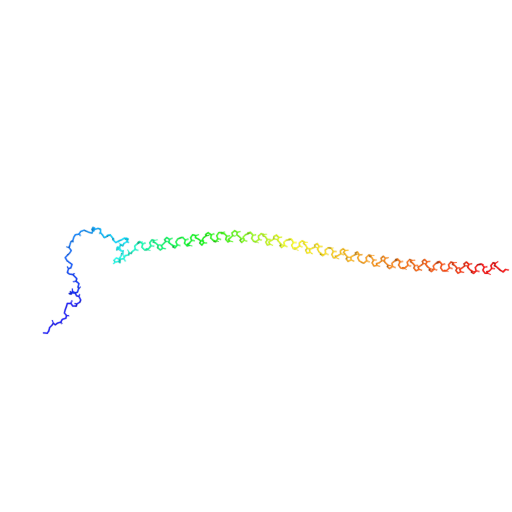.00 97.62 119 CYS A C 1
ATOM 906 O O . CYS A 1 119 ? -36.035 -3.966 50.187 1.00 97.62 119 CYS A O 1
ATOM 908 N N . ALA A 1 120 ? -36.116 -3.355 48.028 1.00 97.81 120 ALA A N 1
ATOM 909 C CA . ALA A 1 120 ? -37.469 -2.808 48.080 1.00 97.81 120 ALA A CA 1
ATOM 910 C C . ALA A 1 120 ? -38.507 -3.871 48.485 1.00 97.81 120 ALA A C 1
ATOM 912 O O . ALA A 1 120 ? -39.386 -3.602 49.309 1.00 97.81 120 ALA A O 1
ATOM 913 N N . GLY A 1 121 ? -38.383 -5.092 47.951 1.00 97.75 121 GLY A N 1
ATOM 914 C CA . GLY A 1 121 ? -39.224 -6.230 48.320 1.00 97.75 121 GLY A CA 1
ATOM 915 C C . GLY A 1 121 ? -39.074 -6.617 49.792 1.00 97.75 121 GLY A C 1
ATOM 916 O O . GLY A 1 121 ? -40.075 -6.715 50.504 1.00 97.75 121 GLY A O 1
ATOM 917 N N . SER A 1 122 ? -37.836 -6.760 50.271 1.00 97.69 122 SER A N 1
ATOM 918 C CA . SER A 1 122 ? -37.537 -7.074 51.673 1.00 97.69 122 SER A CA 1
ATOM 919 C C . SER A 1 122 ? -38.050 -5.997 52.627 1.00 97.69 122 SER A C 1
ATOM 921 O O . SER A 1 122 ? -38.686 -6.322 53.627 1.00 97.69 122 SER A O 1
ATOM 923 N N . LEU A 1 123 ? -37.842 -4.716 52.302 1.00 97.62 123 LEU A N 1
ATOM 924 C CA . LEU A 1 123 ? -38.346 -3.599 53.102 1.00 97.62 123 LEU A CA 1
ATOM 925 C C . LEU A 1 123 ? -39.877 -3.608 53.168 1.00 97.62 123 LEU A C 1
ATOM 927 O O . LEU A 1 123 ? -40.453 -3.469 54.243 1.00 97.62 123 LEU A O 1
ATOM 931 N N . THR A 1 124 ? -40.541 -3.832 52.032 1.00 97.62 124 THR A N 1
ATOM 932 C CA . THR A 1 124 ? -42.005 -3.942 51.973 1.00 97.62 124 THR A CA 1
ATOM 933 C C . THR A 1 124 ? -42.515 -5.096 52.839 1.00 97.62 124 THR A C 1
ATOM 935 O O . THR A 1 124 ? -43.521 -4.940 53.530 1.00 97.62 124 THR A O 1
ATOM 938 N N . SER A 1 125 ? -41.832 -6.246 52.824 1.00 97.00 125 SER A N 1
ATOM 939 C CA . SER A 1 125 ? -42.178 -7.393 53.675 1.00 97.00 125 SER A CA 1
ATOM 940 C C . SER A 1 125 ? -42.027 -7.058 55.158 1.00 97.00 125 SER A C 1
ATOM 942 O O . SER A 1 125 ? -42.974 -7.238 55.919 1.00 97.00 125 SER A O 1
ATOM 944 N N . ALA A 1 126 ? -40.887 -6.486 55.554 1.00 96.94 126 ALA A N 1
ATOM 945 C CA . ALA A 1 126 ? -40.618 -6.104 56.939 1.00 96.94 126 ALA A CA 1
ATOM 946 C C . ALA A 1 126 ? -41.638 -5.082 57.472 1.00 96.94 126 ALA A C 1
ATOM 948 O O . ALA A 1 126 ? -42.119 -5.204 58.596 1.00 96.94 126 ALA A O 1
ATOM 949 N N . VAL A 1 127 ? -42.025 -4.097 56.652 1.00 96.12 127 VAL A N 1
ATOM 950 C CA . VAL A 1 127 ? -43.069 -3.125 57.015 1.00 96.12 127 VAL A CA 1
ATOM 951 C C . VAL A 1 127 ? -44.429 -3.805 57.186 1.00 96.12 127 VAL A C 1
ATOM 953 O O . VAL A 1 127 ? -45.138 -3.503 58.143 1.00 96.12 127 VAL A O 1
ATOM 956 N N . LYS A 1 128 ? -44.802 -4.740 56.301 1.00 95.38 128 LYS A N 1
ATOM 957 C CA . LYS A 1 128 ? -46.051 -5.511 56.443 1.00 95.38 128 LYS A CA 1
ATOM 958 C C . LYS A 1 128 ? -46.067 -6.343 57.724 1.00 95.38 128 LYS A C 1
ATOM 960 O O . LYS A 1 128 ? -47.091 -6.367 58.400 1.00 95.38 128 LYS A O 1
ATOM 965 N N . GLU A 1 129 ? -44.957 -6.993 58.063 1.00 95.88 129 GLU A N 1
ATOM 966 C CA . GLU A 1 129 ? -44.817 -7.752 59.311 1.00 95.88 129 GLU A CA 1
ATOM 967 C C . GLU A 1 129 ? -44.947 -6.844 60.537 1.00 95.88 129 GLU A C 1
ATOM 969 O O . GLU A 1 129 ? -45.748 -7.135 61.424 1.00 95.88 129 GLU A O 1
ATOM 974 N N . LEU A 1 130 ? -44.254 -5.699 60.556 1.00 94.50 130 LEU A N 1
ATOM 975 C CA . LEU A 1 130 ? -44.379 -4.708 61.629 1.00 94.50 130 LEU A CA 1
ATOM 976 C C . LEU A 1 130 ? -45.825 -4.230 61.796 1.00 94.50 130 LEU A C 1
ATOM 978 O O . LEU A 1 130 ? -46.360 -4.269 62.904 1.00 94.50 130 LEU A O 1
ATOM 982 N N . LEU A 1 131 ? -46.489 -3.841 60.705 1.00 93.88 131 LEU A N 1
ATOM 983 C CA . LEU A 1 131 ? -47.894 -3.424 60.737 1.00 93.88 131 LEU A CA 1
ATOM 984 C C . LEU A 1 131 ? -48.819 -4.542 61.235 1.00 93.88 131 LEU A C 1
ATOM 986 O O . LEU A 1 131 ? -49.731 -4.271 62.010 1.00 93.88 131 LEU A O 1
ATOM 990 N N . ALA A 1 132 ? -48.575 -5.795 60.846 1.00 93.75 132 ALA A N 1
ATOM 991 C CA . ALA A 1 132 ? -49.347 -6.939 61.328 1.00 93.75 132 ALA A CA 1
ATOM 992 C C . ALA A 1 132 ? -49.142 -7.207 62.831 1.00 93.75 132 ALA A C 1
ATOM 994 O O . ALA A 1 132 ? -50.074 -7.654 63.499 1.00 93.75 132 ALA A O 1
ATOM 995 N N . THR A 1 133 ? -47.948 -6.933 63.369 1.00 93.50 133 THR A N 1
ATOM 996 C CA . THR A 1 133 ? -47.674 -7.048 64.813 1.00 93.50 133 THR A CA 1
ATOM 997 C C . THR A 1 133 ? -48.251 -5.897 65.638 1.00 93.50 133 THR A C 1
ATOM 999 O O . THR A 1 133 ? -48.677 -6.139 66.759 1.00 93.50 133 THR A O 1
ATOM 1002 N N . LEU A 1 134 ? -48.299 -4.676 65.089 1.00 89.38 134 LEU A N 1
ATOM 1003 C CA . LEU A 1 134 ? -48.844 -3.477 65.747 1.00 89.38 134 LEU A CA 1
ATOM 1004 C C . LEU A 1 134 ? -50.369 -3.335 65.607 1.00 89.38 134 LEU A C 1
ATOM 1006 O O . LEU A 1 134 ? -50.985 -2.596 66.365 1.00 89.38 134 LEU A O 1
ATOM 1010 N N . GLY A 1 135 ? -50.975 -3.991 64.613 1.00 67.50 135 GLY A N 1
ATOM 1011 C CA . GLY A 1 135 ? -52.424 -4.004 64.375 1.00 67.50 135 GLY A CA 1
ATOM 1012 C C . GLY A 1 135 ? -53.203 -5.023 65.216 1.00 67.50 135 GLY A C 1
ATOM 1013 O O . GLY A 1 135 ? -54.383 -5.247 64.945 1.00 67.50 135 GLY A O 1
ATOM 1014 N N . LYS A 1 136 ? -52.548 -5.656 66.194 1.00 49.75 136 LYS A N 1
ATOM 1015 C CA . LYS A 1 136 ? -53.149 -6.450 67.272 1.00 49.75 136 LYS A CA 1
ATOM 1016 C C . LYS A 1 136 ? -52.989 -5.704 68.589 1.00 49.75 136 LYS A C 1
ATOM 1018 O O . LYS A 1 136 ? -53.894 -5.859 69.434 1.00 49.75 136 LYS A O 1
#

Foldseek 3Di:
DDPDPCPCVVVDPDDPDDDDDDDDPPQQWDQDPNDIDRVVVVVVVVVVVVVVVVVVVVVVVVVVVVVVVVVVVVVVVVVVVVVVVVVVVVVVVVVVVVVVVVVVVVVVVVVVVVVVVVVVVVVVVVVVVVCVVVVD